Protein AF-A0A3M6T9D5-F1 (afdb_monomer_lite)

Structure (mmCIF, N/CA/C/O backbone):
data_AF-A0A3M6T9D5-F1
#
_entry.id   AF-A0A3M6T9D5-F1
#
loop_
_atom_site.group_PDB
_atom_site.id
_atom_site.type_symbol
_atom_site.label_atom_id
_atom_site.label_alt_id
_atom_site.label_comp_id
_atom_site.label_asym_id
_atom_site.label_entity_id
_atom_site.label_seq_id
_atom_site.pdbx_PDB_ins_code
_atom_site.Cartn_x
_atom_site.Cartn_y
_atom_site.Cartn_z
_atom_site.occupancy
_atom_site.B_iso_or_equiv
_atom_site.auth_seq_id
_atom_site.auth_comp_id
_atom_site.auth_asym_id
_atom_site.auth_atom_id
_atom_site.pdbx_PDB_model_num
ATOM 1 N N . MET A 1 1 ? -17.469 -30.196 12.985 1.00 37.97 1 MET A N 1
ATOM 2 C CA . MET A 1 1 ? -17.045 -30.057 11.573 1.00 37.97 1 MET A CA 1
ATOM 3 C C . MET A 1 1 ? -17.581 -28.725 11.074 1.00 37.97 1 MET A C 1
ATOM 5 O O . MET A 1 1 ? -18.787 -28.565 11.026 1.00 37.97 1 MET A O 1
ATOM 9 N N . VAL A 1 2 ? -16.759 -27.680 11.186 1.00 44.91 2 VAL A N 1
ATOM 10 C CA . VAL A 1 2 ? -16.033 -27.016 10.079 1.00 44.91 2 VAL A CA 1
ATOM 11 C C . VAL A 1 2 ? -16.980 -26.301 9.121 1.00 44.91 2 VAL A C 1
ATOM 13 O O . VAL A 1 2 ? -17.749 -26.942 8.414 1.00 44.91 2 VAL A O 1
ATOM 16 N N . GLY A 1 3 ? -16.841 -24.975 9.064 1.00 38.53 3 GLY A N 1
ATOM 17 C CA . GLY A 1 3 ? -17.357 -24.192 7.952 1.00 38.53 3 GLY A CA 1
ATOM 18 C C . GLY A 1 3 ? -17.765 -22.765 8.290 1.00 38.53 3 GLY A C 1
ATOM 19 O O . GLY A 1 3 ? -18.816 -22.337 7.823 1.00 38.53 3 GLY A O 1
ATOM 20 N N . THR A 1 4 ? -16.975 -21.999 9.051 1.00 42.09 4 THR A N 1
ATOM 21 C CA . THR A 1 4 ? -17.037 -20.538 8.910 1.00 42.09 4 THR A CA 1
ATOM 22 C C . THR A 1 4 ? -16.577 -20.228 7.493 1.00 42.09 4 THR A C 1
ATOM 24 O O . THR A 1 4 ? -15.384 -20.219 7.201 1.00 42.09 4 THR A O 1
ATOM 27 N N . LYS A 1 5 ? -17.539 -20.064 6.578 1.00 49.03 5 LYS A N 1
ATOM 28 C CA . LYS A 1 5 ? -17.306 -19.384 5.308 1.00 49.03 5 LYS A CA 1
ATOM 29 C C . LYS A 1 5 ? -16.898 -17.967 5.683 1.00 49.03 5 LYS A C 1
ATOM 31 O O . LYS A 1 5 ? -17.758 -17.112 5.871 1.00 49.03 5 LYS A O 1
ATOM 36 N N . GLU A 1 6 ? -15.598 -17.758 5.869 1.00 52.47 6 GLU A N 1
ATOM 37 C CA . GLU A 1 6 ? -14.994 -16.437 5.796 1.00 52.47 6 GLU A CA 1
ATOM 38 C C . GLU A 1 6 ? -15.376 -15.909 4.419 1.00 52.47 6 GLU A C 1
ATOM 40 O O . GLU A 1 6 ? -14.823 -16.310 3.393 1.00 52.47 6 GLU A O 1
ATOM 45 N N . GLY A 1 7 ? -16.452 -15.121 4.395 1.00 49.03 7 GLY A N 1
ATOM 46 C CA . GLY A 1 7 ? -16.847 -14.380 3.220 1.00 49.03 7 GLY A CA 1
ATOM 47 C C . GLY A 1 7 ? -15.612 -13.623 2.781 1.00 49.03 7 GLY A C 1
ATOM 48 O O . GLY A 1 7 ? -15.008 -12.908 3.578 1.00 49.03 7 GLY A O 1
ATOM 49 N N . ILE A 1 8 ? -15.191 -13.851 1.542 1.00 52.66 8 ILE A N 1
ATOM 50 C CA . ILE A 1 8 ? -14.169 -13.036 0.903 1.00 52.66 8 ILE A CA 1
ATOM 51 C C . ILE A 1 8 ? -14.692 -11.607 1.034 1.00 52.66 8 ILE A C 1
ATOM 53 O O . ILE A 1 8 ? -15.672 -11.272 0.368 1.00 52.66 8 ILE A O 1
ATOM 57 N N . SER A 1 9 ? -14.124 -10.831 1.971 1.00 59.44 9 SER A N 1
ATOM 58 C CA . SER A 1 9 ? -14.558 -9.453 2.210 1.00 59.44 9 SER A CA 1
ATOM 59 C C . SER A 1 9 ? -14.570 -8.753 0.866 1.00 59.44 9 SER A C 1
ATOM 61 O O . SER A 1 9 ? -13.668 -8.973 0.053 1.00 59.44 9 SER A O 1
ATOM 63 N N . THR A 1 10 ? -15.589 -7.951 0.608 1.00 55.56 10 THR A N 1
ATOM 64 C CA . THR A 1 10 ? -15.756 -7.199 -0.637 1.00 55.56 10 THR A CA 1
ATOM 65 C C . THR A 1 10 ? -14.466 -6.452 -1.011 1.00 55.56 10 THR A C 1
ATOM 67 O O . THR A 1 10 ? -14.104 -6.402 -2.183 1.00 55.56 10 THR A O 1
ATOM 70 N N . ASP A 1 11 ? -13.684 -6.043 -0.008 1.00 58.72 11 ASP A N 1
ATOM 71 C CA . ASP A 1 11 ? -12.348 -5.448 -0.136 1.00 58.72 11 ASP A CA 1
ATOM 72 C C . ASP A 1 11 ? -11.345 -6.375 -0.840 1.00 58.72 11 ASP A C 1
ATOM 74 O O . ASP A 1 11 ? -10.641 -5.965 -1.754 1.00 58.72 11 ASP A O 1
ATOM 78 N N . HIS A 1 12 ? -11.301 -7.664 -0.486 1.00 58.25 12 HIS A N 1
ATOM 79 C CA . HIS A 1 12 ? -10.451 -8.656 -1.154 1.00 58.25 12 HIS A CA 1
ATOM 80 C C . HIS A 1 12 ? -10.815 -8.829 -2.631 1.00 58.25 12 HIS A C 1
ATOM 82 O O . HIS A 1 12 ? -9.925 -9.042 -3.458 1.00 58.25 12 HIS A O 1
ATOM 88 N N . LEU A 1 13 ? -12.103 -8.715 -2.963 1.00 54.94 13 LEU A N 1
ATOM 89 C CA . LEU A 1 13 ? -12.589 -8.765 -4.339 1.00 54.94 13 LEU A CA 1
ATOM 90 C C . LEU A 1 13 ? -12.245 -7.477 -5.105 1.00 54.94 13 LEU A C 1
ATOM 92 O O . LEU A 1 13 ? -11.881 -7.551 -6.276 1.00 54.94 13 LEU A O 1
ATOM 96 N N . GLU A 1 14 ? -12.302 -6.316 -4.456 1.00 56.78 14 GLU A N 1
ATOM 97 C CA . GLU A 1 14 ? -11.964 -5.015 -5.040 1.00 56.78 14 GLU A CA 1
ATOM 98 C C . GLU A 1 14 ? -10.460 -4.881 -5.317 1.00 56.78 14 GLU A C 1
ATOM 100 O O . GLU A 1 14 ? -10.063 -4.505 -6.421 1.00 56.78 14 GLU A O 1
ATOM 105 N N . ILE A 1 15 ? -9.619 -5.343 -4.388 1.00 60.22 15 ILE A N 1
ATOM 106 C CA . ILE A 1 15 ? -8.163 -5.448 -4.565 1.00 60.22 15 ILE A CA 1
ATOM 107 C C . ILE A 1 15 ? -7.836 -6.434 -5.685 1.00 60.22 15 ILE A C 1
ATOM 109 O O . ILE A 1 15 ? -7.044 -6.127 -6.573 1.00 60.22 15 ILE A O 1
ATOM 113 N N . ALA A 1 16 ? -8.470 -7.613 -5.694 1.00 58.31 16 ALA A N 1
ATOM 114 C CA . ALA A 1 16 ? -8.294 -8.579 -6.774 1.00 58.31 16 ALA A CA 1
ATOM 115 C C . ALA A 1 16 ? -8.722 -7.991 -8.129 1.00 58.31 16 ALA A C 1
ATOM 117 O O . ALA A 1 16 ? -8.073 -8.249 -9.139 1.00 58.31 16 ALA A O 1
ATOM 118 N N . ARG A 1 17 ? -9.761 -7.148 -8.163 1.00 57.88 17 ARG A N 1
ATOM 119 C CA . ARG A 1 17 ? -10.255 -6.475 -9.374 1.00 57.88 17 ARG A CA 1
ATOM 120 C C . ARG A 1 17 ? -9.356 -5.321 -9.837 1.00 57.88 17 ARG A C 1
ATOM 122 O O . ARG A 1 17 ? -9.233 -5.119 -11.047 1.00 57.88 17 ARG A O 1
ATOM 129 N N . LEU A 1 18 ? -8.719 -4.592 -8.920 1.00 55.53 18 LEU A N 1
ATOM 130 C CA . LEU A 1 18 ? -7.686 -3.582 -9.203 1.00 55.53 18 LEU A CA 1
ATOM 131 C C . LEU A 1 18 ? -6.394 -4.231 -9.728 1.00 55.53 18 LEU A C 1
ATOM 133 O O . LEU A 1 18 ? -5.818 -3.765 -10.710 1.00 55.53 18 LEU A O 1
ATOM 137 N N . MET A 1 19 ? -5.998 -5.363 -9.143 1.00 59.12 19 MET A N 1
ATOM 138 C CA . MET A 1 19 ? -4.811 -6.135 -9.537 1.00 59.12 19 MET A CA 1
ATOM 139 C C . MET A 1 19 ? -5.029 -6.934 -10.837 1.00 59.12 19 MET A C 1
ATOM 141 O O . MET A 1 19 ? -4.104 -7.118 -11.623 1.00 59.12 19 MET A O 1
ATOM 145 N N . SER A 1 20 ? -6.259 -7.386 -11.115 1.00 55.28 20 SER A N 1
ATOM 146 C CA . SER A 1 20 ? -6.607 -8.143 -12.330 1.00 55.28 20 SER A CA 1
ATOM 147 C C . SER A 1 20 ? -6.647 -7.281 -13.600 1.00 55.28 20 SER A C 1
ATOM 149 O O . SER A 1 20 ? -6.696 -7.830 -14.703 1.00 55.28 20 SER A O 1
ATOM 151 N N . ARG A 1 21 ? -6.614 -5.945 -13.490 1.00 55.47 21 ARG A N 1
ATOM 152 C CA . ARG A 1 21 ? -6.609 -5.017 -14.633 1.00 55.47 21 ARG A CA 1
ATOM 153 C C . ARG A 1 21 ? -5.192 -4.616 -15.054 1.00 55.47 21 ARG A C 1
ATOM 155 O O . ARG A 1 21 ? -4.908 -3.440 -15.167 1.00 55.47 21 ARG A O 1
ATOM 162 N N . LYS A 1 22 ? -4.299 -5.575 -15.333 1.00 52.81 22 LYS A N 1
ATOM 163 C CA . LYS A 1 22 ? -2.952 -5.332 -15.922 1.00 52.81 22 LYS A CA 1
ATOM 164 C C . LYS A 1 22 ? -2.043 -4.322 -15.182 1.00 52.81 22 LYS A C 1
ATOM 166 O O . LYS A 1 22 ? -0.951 -4.040 -15.668 1.00 52.81 22 LYS A O 1
ATOM 171 N N . THR A 1 23 ? -2.443 -3.807 -14.025 1.00 55.34 23 THR A N 1
ATOM 172 C CA . THR A 1 23 ? -1.638 -2.940 -13.170 1.00 55.34 23 THR A CA 1
ATOM 173 C C . THR A 1 23 ? -0.702 -3.827 -12.371 1.00 55.34 23 THR A C 1
ATOM 175 O O . THR A 1 23 ? -1.117 -4.557 -11.472 1.00 55.34 23 THR A O 1
ATOM 178 N N . THR A 1 24 ? 0.575 -3.814 -12.736 1.00 61.44 24 THR A N 1
ATOM 179 C CA . THR A 1 24 ? 1.592 -4.536 -11.973 1.00 61.44 24 THR A CA 1
ATOM 180 C C . THR A 1 24 ? 1.861 -3.712 -10.722 1.00 61.44 24 THR A C 1
ATOM 182 O O . THR A 1 24 ? 2.101 -2.513 -10.845 1.00 61.44 24 THR A O 1
ATOM 185 N N . LEU A 1 25 ? 1.843 -4.312 -9.529 1.00 63.44 25 LEU A N 1
ATOM 186 C CA . LEU A 1 25 ? 2.136 -3.577 -8.290 1.00 63.44 25 LEU A CA 1
ATOM 187 C C . LEU A 1 25 ? 3.474 -2.819 -8.413 1.00 63.44 25 LEU A C 1
ATOM 189 O O . LEU A 1 25 ? 3.558 -1.675 -8.011 1.00 63.44 25 LEU A O 1
ATOM 193 N N . GLY A 1 26 ? 4.473 -3.401 -9.087 1.00 62.19 26 GLY A N 1
ATOM 194 C CA . GLY A 1 26 ? 5.764 -2.755 -9.365 1.00 62.19 26 GLY A CA 1
ATOM 195 C C . GLY A 1 26 ? 5.753 -1.595 -10.378 1.00 62.19 26 GLY A C 1
ATOM 196 O O . GLY A 1 26 ? 6.811 -1.057 -10.673 1.00 62.19 26 GLY A O 1
ATOM 197 N N . THR A 1 27 ? 4.598 -1.229 -10.943 1.00 69.88 27 THR A N 1
ATOM 198 C CA . THR A 1 27 ? 4.429 -0.048 -11.821 1.00 69.88 27 THR A CA 1
ATOM 199 C C . THR A 1 27 ? 3.655 1.086 -11.153 1.00 69.88 27 THR A C 1
ATOM 201 O O . THR A 1 27 ? 3.431 2.120 -11.779 1.00 69.88 27 THR A O 1
ATOM 204 N N . LEU A 1 28 ? 3.219 0.893 -9.906 1.00 73.56 28 LEU A N 1
ATOM 205 C CA . LEU A 1 28 ? 2.523 1.923 -9.148 1.00 73.56 28 LEU A CA 1
ATOM 206 C C . LEU A 1 28 ? 3.509 2.978 -8.640 1.00 73.56 28 LEU A C 1
ATOM 208 O O . LEU A 1 28 ? 4.679 2.693 -8.386 1.00 73.56 28 LEU A O 1
ATOM 212 N N . SER A 1 29 ? 3.020 4.209 -8.493 1.00 83.12 29 SER A N 1
ATOM 213 C CA . SER A 1 29 ? 3.734 5.237 -7.740 1.00 83.12 29 SER A CA 1
ATOM 214 C C . SER A 1 29 ? 3.762 4.884 -6.253 1.00 83.12 29 SER A C 1
ATOM 216 O O . SER A 1 29 ? 2.978 4.056 -5.779 1.00 83.12 29 SER A O 1
ATOM 218 N N . MET A 1 30 ? 4.635 5.557 -5.502 1.00 82.19 30 MET A N 1
ATOM 219 C CA . MET A 1 30 ? 4.676 5.432 -4.045 1.00 82.19 30 MET A CA 1
ATOM 220 C C . MET A 1 30 ? 3.314 5.743 -3.414 1.00 82.19 30 MET A C 1
ATOM 222 O O . MET A 1 30 ? 2.835 4.969 -2.594 1.00 82.19 30 MET A O 1
ATOM 226 N N . ASP A 1 31 ? 2.632 6.787 -3.889 1.00 80.88 31 ASP A N 1
ATOM 227 C CA . ASP A 1 31 ? 1.290 7.145 -3.413 1.00 80.88 31 ASP A CA 1
ATOM 228 C C . ASP A 1 31 ? 0.274 6.020 -3.651 1.00 80.88 31 ASP A C 1
ATOM 230 O O . ASP A 1 31 ? -0.519 5.699 -2.771 1.00 80.88 31 ASP A O 1
ATOM 234 N N . GLY A 1 32 ? 0.338 5.348 -4.807 1.00 82.50 32 GLY A N 1
ATOM 235 C CA . GLY A 1 32 ? -0.522 4.196 -5.090 1.00 82.50 32 GLY A CA 1
ATOM 236 C C . GLY A 1 32 ? -0.213 2.995 -4.192 1.00 82.50 32 GLY A C 1
ATOM 237 O O . GLY A 1 32 ? -1.110 2.235 -3.831 1.00 82.50 32 GLY A O 1
ATOM 238 N N . HIS A 1 33 ? 1.047 2.822 -3.791 1.00 84.25 33 HIS A N 1
ATOM 239 C CA . HIS A 1 33 ? 1.411 1.823 -2.792 1.00 84.25 33 HIS A CA 1
ATOM 240 C C . HIS A 1 33 ? 0.871 2.165 -1.402 1.00 84.25 33 HIS A C 1
ATOM 242 O O . HIS A 1 33 ? 0.366 1.265 -0.733 1.00 84.25 33 HIS A O 1
ATOM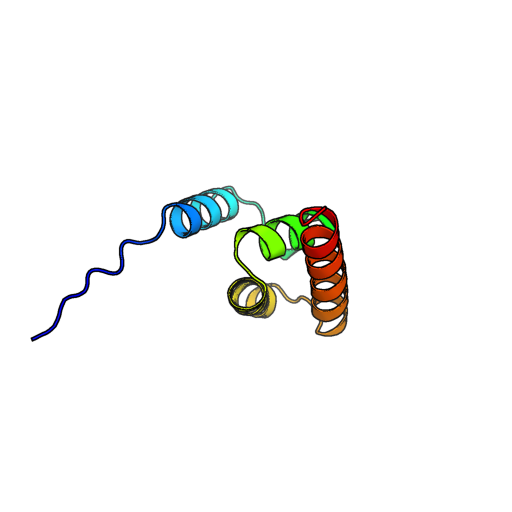 248 N N . VAL A 1 34 ? 0.941 3.434 -0.996 1.00 84.06 34 VAL A N 1
ATOM 249 C CA . VAL A 1 34 ? 0.397 3.937 0.274 1.00 84.06 34 VAL A CA 1
ATOM 250 C C . VAL A 1 34 ? -1.119 3.781 0.319 1.00 84.06 34 VAL A C 1
ATOM 252 O O . VAL A 1 34 ? -1.637 3.218 1.278 1.00 84.06 34 VAL A O 1
ATOM 255 N N . GLU A 1 35 ? -1.831 4.173 -0.737 1.00 83.44 35 GLU A N 1
ATOM 256 C CA . GLU A 1 35 ? -3.291 4.059 -0.812 1.00 83.44 35 GLU A CA 1
ATOM 257 C C . GLU A 1 35 ? -3.749 2.599 -0.720 1.00 83.44 35 GLU A C 1
ATOM 259 O O . GLU A 1 35 ? -4.630 2.264 0.072 1.00 83.44 35 GLU A O 1
ATOM 264 N N . ILE A 1 36 ? -3.101 1.689 -1.457 1.00 83.19 36 ILE A N 1
ATOM 265 C CA . ILE A 1 36 ? -3.397 0.258 -1.333 1.00 83.19 36 ILE A CA 1
ATOM 266 C C . ILE A 1 36 ? -3.064 -0.221 0.080 1.00 83.19 36 ILE A C 1
ATOM 268 O O . ILE A 1 36 ? -3.875 -0.913 0.685 1.00 83.19 36 ILE A O 1
ATOM 272 N N . ALA A 1 37 ? -1.891 0.114 0.617 1.00 85.44 37 ALA A N 1
ATOM 273 C CA . ALA A 1 37 ? -1.477 -0.332 1.943 1.00 85.44 37 ALA A CA 1
ATOM 274 C C . ALA A 1 37 ? -2.437 0.124 3.048 1.00 85.44 37 ALA A C 1
ATOM 276 O O . ALA A 1 37 ? -2.735 -0.667 3.944 1.00 85.44 37 ALA A O 1
ATOM 277 N N . TRP A 1 38 ? -2.959 1.341 2.935 1.00 83.44 38 TRP A N 1
ATOM 278 C CA . TRP A 1 38 ? -3.968 1.902 3.820 1.00 83.44 38 TRP A CA 1
ATOM 279 C C . TRP A 1 38 ? -5.316 1.175 3.685 1.00 83.44 38 TRP A C 1
ATOM 281 O O . TRP A 1 38 ? -5.861 0.701 4.677 1.00 83.44 38 TRP A O 1
ATOM 291 N N . LEU A 1 39 ? -5.804 0.952 2.458 1.00 82.50 39 LEU A N 1
ATOM 292 C CA . LEU A 1 39 ? -7.082 0.266 2.209 1.00 82.50 39 LEU A CA 1
ATOM 293 C C . LEU A 1 39 ? -7.107 -1.190 2.697 1.00 82.50 39 LEU A C 1
ATOM 295 O O . LEU A 1 39 ? -8.140 -1.697 3.132 1.00 82.50 39 LEU A O 1
ATOM 299 N N . ILE A 1 40 ? -5.983 -1.901 2.577 1.00 78.94 40 ILE A N 1
ATOM 300 C CA . ILE A 1 40 ? -5.928 -3.355 2.814 1.00 78.94 40 ILE A CA 1
ATOM 301 C C . ILE A 1 40 ? -5.246 -3.714 4.136 1.00 78.94 40 ILE A C 1
ATOM 303 O O . ILE A 1 40 ? -5.259 -4.881 4.549 1.00 78.94 40 ILE A O 1
ATOM 307 N N . GLY A 1 41 ? -4.626 -2.727 4.774 1.00 85.12 41 GLY A N 1
ATOM 308 C CA . GLY A 1 41 ? -3.758 -2.873 5.928 1.00 85.12 41 GLY A CA 1
ATOM 309 C C . GLY A 1 41 ? -2.349 -3.361 5.574 1.00 85.12 41 GLY A C 1
ATOM 310 O O . GLY A 1 41 ? -2.136 -4.294 4.782 1.00 85.12 41 GLY A O 1
ATOM 311 N N . MET A 1 42 ? -1.364 -2.803 6.282 1.00 86.12 42 MET A N 1
ATOM 312 C CA . MET A 1 42 ? 0.059 -3.137 6.148 1.00 86.12 42 MET A CA 1
ATOM 313 C C . MET A 1 42 ? 0.385 -4.644 6.187 1.00 86.12 42 MET A C 1
ATOM 315 O O . MET A 1 42 ? 1.217 -5.091 5.386 1.00 86.12 42 MET A O 1
ATOM 319 N N . PRO A 1 43 ? -0.254 -5.487 7.030 1.00 85.25 43 PRO A N 1
ATOM 320 C CA . PRO A 1 43 ? 0.030 -6.923 7.041 1.00 85.25 43 PRO A CA 1
ATOM 321 C C . PRO A 1 43 ? -0.314 -7.634 5.725 1.00 85.25 43 PRO A C 1
ATOM 323 O O . PRO A 1 43 ? 0.406 -8.549 5.311 1.00 85.25 43 PRO A O 1
ATOM 326 N N . LYS A 1 44 ? -1.409 -7.241 5.058 1.00 82.38 44 LYS A N 1
ATOM 327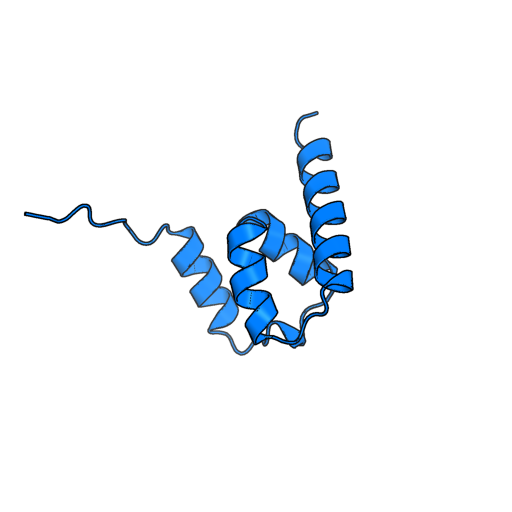 C CA . LYS A 1 44 ? -1.811 -7.822 3.766 1.00 82.38 44 LYS A CA 1
ATOM 328 C C . LYS A 1 44 ? -0.958 -7.247 2.637 1.00 82.38 44 LYS A C 1
ATOM 330 O O . LYS A 1 44 ? -0.511 -8.003 1.774 1.00 82.38 44 LYS A O 1
ATOM 335 N N . PHE A 1 45 ? -0.649 -5.954 2.699 1.00 85.69 45 PHE A N 1
ATOM 336 C CA . PHE A 1 45 ? 0.221 -5.284 1.737 1.00 85.69 45 PHE A CA 1
ATOM 337 C C . PHE A 1 45 ? 1.631 -5.872 1.689 1.00 85.69 45 PHE A C 1
ATOM 339 O O . PHE A 1 45 ? 2.100 -6.225 0.609 1.00 85.69 45 PHE A O 1
ATOM 346 N N . ARG A 1 46 ? 2.276 -6.113 2.839 1.00 84.31 46 ARG A N 1
ATOM 347 C CA . ARG A 1 46 ? 3.613 -6.739 2.889 1.00 84.31 46 ARG A CA 1
ATOM 348 C C . ARG A 1 46 ? 3.668 -8.093 2.173 1.00 84.31 46 ARG A C 1
ATOM 350 O O . ARG A 1 46 ? 4.646 -8.389 1.488 1.00 84.31 46 ARG A O 1
ATOM 357 N N . LYS A 1 47 ? 2.606 -8.903 2.268 1.00 81.62 47 LYS A N 1
ATOM 358 C CA . LYS A 1 47 ? 2.513 -10.199 1.566 1.00 81.62 47 LYS A CA 1
ATOM 359 C C . LYS A 1 47 ? 2.433 -10.041 0.041 1.00 81.62 47 LYS A C 1
ATOM 361 O O . LYS A 1 47 ? 2.947 -10.897 -0.678 1.00 81.62 47 LYS A O 1
ATOM 366 N N . LEU A 1 48 ? 1.803 -8.972 -0.449 1.00 76.44 48 LEU A N 1
ATOM 367 C CA . LEU A 1 48 ? 1.713 -8.649 -1.879 1.00 76.44 48 LEU A CA 1
ATOM 368 C C . LEU A 1 48 ? 3.012 -8.021 -2.403 1.00 76.44 48 LEU A C 1
ATOM 370 O O . LEU A 1 48 ? 3.511 -8.394 -3.467 1.00 76.44 48 LEU A O 1
ATOM 374 N N . ALA A 1 49 ? 3.593 -7.114 -1.626 1.00 79.50 49 ALA A N 1
ATOM 375 C CA . ALA A 1 49 ? 4.825 -6.411 -1.945 1.00 79.50 49 ALA A CA 1
ATOM 376 C C . ALA A 1 49 ? 6.040 -7.347 -2.033 1.00 79.50 49 ALA A C 1
ATOM 378 O O . ALA A 1 49 ? 6.845 -7.213 -2.954 1.00 79.50 49 ALA A O 1
ATOM 379 N N . GLY A 1 50 ? 6.114 -8.366 -1.167 1.00 70.44 50 GLY A N 1
ATOM 380 C CA . GLY A 1 50 ? 7.171 -9.383 -1.217 1.00 70.44 50 GLY A CA 1
ATOM 381 C C . GLY A 1 50 ? 7.205 -10.190 -2.523 1.00 70.44 50 GLY A C 1
ATOM 382 O O . GLY A 1 50 ? 8.242 -10.740 -2.878 1.00 70.44 50 GLY A O 1
ATOM 383 N N . ARG A 1 51 ? 6.097 -10.231 -3.278 1.00 70.38 51 ARG A N 1
ATOM 384 C CA . ARG A 1 51 ? 6.038 -10.844 -4.619 1.00 70.38 51 ARG A CA 1
ATOM 385 C C . ARG A 1 51 ? 6.343 -9.862 -5.754 1.00 70.38 51 ARG A C 1
ATOM 387 O O . ARG A 1 51 ? 6.474 -10.291 -6.894 1.00 70.38 51 ARG A O 1
ATOM 394 N N . SER A 1 52 ? 6.432 -8.571 -5.445 1.00 66.94 52 SER A N 1
ATOM 395 C CA . SER A 1 52 ? 6.513 -7.474 -6.418 1.00 66.94 52 SER A CA 1
ATOM 396 C C . SER A 1 52 ? 7.888 -6.799 -6.464 1.00 66.94 52 SER A C 1
ATOM 398 O O . SER A 1 52 ? 8.091 -5.913 -7.285 1.00 66.94 52 SER A O 1
ATOM 400 N N . GLY A 1 53 ? 8.831 -7.225 -5.615 1.00 72.56 53 GLY A N 1
ATOM 401 C CA . GLY A 1 53 ? 10.218 -6.744 -5.624 1.00 72.56 53 GLY A CA 1
ATOM 402 C C . GLY A 1 53 ? 10.470 -5.449 -4.846 1.00 72.56 53 GLY A C 1
ATOM 403 O O . GLY A 1 53 ? 11.552 -4.886 -4.969 1.00 72.56 53 GLY A O 1
ATOM 404 N N . LEU A 1 54 ? 9.506 -4.987 -4.043 1.00 80.50 54 LEU A N 1
ATOM 405 C CA . LEU A 1 54 ? 9.685 -3.832 -3.156 1.00 80.50 54 LEU A CA 1
ATOM 406 C C . LEU A 1 54 ? 10.735 -4.129 -2.080 1.00 80.50 54 LEU A C 1
ATOM 408 O O . LEU A 1 54 ? 10.741 -5.217 -1.495 1.00 80.50 54 LEU A O 1
ATOM 412 N N . SER A 1 55 ? 11.607 -3.158 -1.803 1.00 86.00 55 SER A N 1
ATOM 413 C CA . SER A 1 55 ? 12.613 -3.307 -0.757 1.00 86.00 55 SER A CA 1
ATOM 414 C C . SER A 1 55 ? 12.001 -3.114 0.631 1.00 86.00 55 SER A C 1
ATOM 416 O O . SER A 1 55 ? 10.962 -2.474 0.796 1.00 86.00 55 SER A O 1
ATOM 418 N N . ASN A 1 56 ? 12.679 -3.616 1.667 1.00 86.25 56 ASN A N 1
ATOM 419 C CA . ASN A 1 56 ? 12.259 -3.367 3.050 1.00 86.25 56 ASN A CA 1
ATOM 420 C C . ASN A 1 56 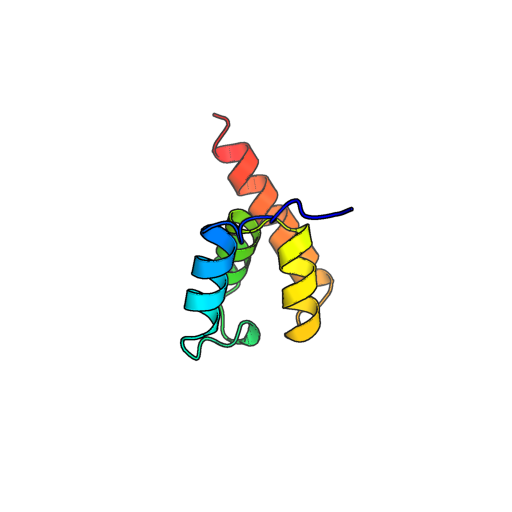? 12.223 -1.867 3.386 1.00 86.25 56 ASN A C 1
ATOM 422 O O . ASN A 1 56 ? 11.375 -1.450 4.162 1.00 86.25 56 ASN A O 1
ATOM 426 N N . LYS A 1 57 ? 13.094 -1.055 2.769 1.00 87.94 57 LYS A N 1
ATOM 427 C CA . LYS A 1 57 ? 13.083 0.401 2.962 1.00 87.94 57 LYS A CA 1
ATOM 428 C C . LYS A 1 57 ? 11.820 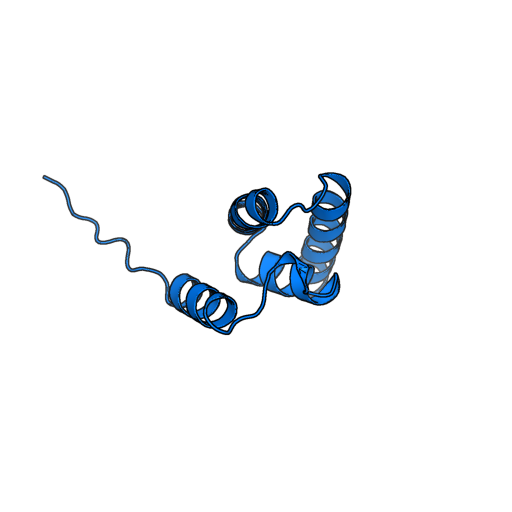1.035 2.389 1.00 87.94 57 LYS A C 1
ATOM 430 O O . LYS A 1 57 ? 11.219 1.869 3.053 1.00 87.94 57 LYS A O 1
ATOM 435 N N . ASP A 1 58 ? 11.398 0.604 1.202 1.00 87.44 58 ASP A N 1
ATOM 436 C CA . ASP A 1 58 ? 10.165 1.106 0.586 1.00 87.44 58 ASP A CA 1
ATOM 437 C C . ASP A 1 58 ? 8.951 0.733 1.442 1.00 87.44 58 ASP A C 1
ATOM 439 O O . ASP A 1 58 ? 8.077 1.559 1.681 1.00 87.44 58 ASP A O 1
ATOM 443 N N . LEU A 1 59 ? 8.933 -0.495 1.975 1.00 87.25 59 LEU A N 1
ATOM 444 C CA . LEU A 1 59 ? 7.892 -0.963 2.892 1.00 87.25 59 LEU A CA 1
ATOM 445 C C . LEU A 1 59 ? 7.817 -0.154 4.188 1.00 87.25 59 LEU A C 1
ATOM 447 O O . LEU A 1 59 ? 6.716 0.053 4.694 1.00 87.25 59 LEU A O 1
ATOM 451 N N . ASP A 1 60 ? 8.958 0.260 4.734 1.00 90.19 60 ASP A N 1
ATOM 452 C CA . ASP A 1 60 ? 9.006 1.076 5.946 1.00 90.19 60 ASP A CA 1
ATOM 453 C C . ASP A 1 60 ? 8.548 2.514 5.666 1.00 90.19 60 ASP A C 1
ATOM 455 O O . ASP A 1 60 ? 7.781 3.061 6.452 1.00 90.19 60 ASP A O 1
ATOM 459 N N . CYS A 1 61 ? 8.923 3.100 4.522 1.00 89.69 61 CYS A N 1
ATOM 460 C CA . CYS A 1 61 ? 8.396 4.401 4.091 1.00 89.69 61 CYS A CA 1
ATOM 461 C C . CYS A 1 61 ? 6.872 4.367 3.925 1.00 89.69 61 CYS A C 1
ATOM 463 O O . CYS A 1 61 ? 6.177 5.193 4.507 1.00 89.69 61 CYS 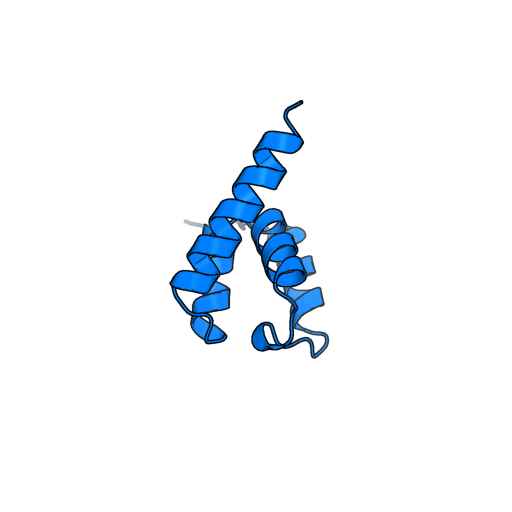A O 1
ATOM 465 N N . ILE A 1 62 ? 6.350 3.355 3.225 1.00 89.00 62 ILE A N 1
ATOM 466 C CA . ILE A 1 62 ? 4.905 3.171 3.044 1.00 89.00 62 ILE A CA 1
ATOM 467 C C . ILE A 1 62 ? 4.200 3.014 4.399 1.00 89.00 62 ILE A C 1
ATOM 469 O O . ILE A 1 62 ? 3.127 3.570 4.595 1.00 89.00 62 ILE A O 1
ATOM 473 N N . ALA A 1 63 ? 4.801 2.294 5.353 1.00 90.81 63 ALA A N 1
ATOM 474 C CA . ALA A 1 63 ? 4.237 2.146 6.694 1.00 90.81 63 ALA A CA 1
ATOM 475 C C . ALA A 1 63 ? 4.095 3.492 7.421 1.00 90.81 63 ALA A C 1
ATOM 477 O O . ALA A 1 63 ? 3.066 3.741 8.046 1.00 90.81 63 ALA A O 1
ATOM 478 N N . CYS A 1 64 ? 5.119 4.345 7.336 1.00 90.44 64 CYS A N 1
ATOM 479 C CA . CYS A 1 64 ? 5.107 5.676 7.939 1.00 90.44 64 CYS A CA 1
ATOM 480 C C . CYS A 1 64 ? 4.031 6.572 7.317 1.00 90.44 64 CYS A C 1
ATOM 482 O O . CYS A 1 64 ? 3.308 7.245 8.047 1.00 90.44 64 CYS A O 1
ATOM 484 N N . ASP A 1 65 ? 3.901 6.551 5.990 1.00 88.94 65 ASP A N 1
ATOM 485 C CA . ASP A 1 65 ? 2.918 7.372 5.278 1.00 88.94 65 ASP A CA 1
ATOM 486 C C . ASP A 1 65 ? 1.480 6.909 5.560 1.00 88.94 65 ASP A C 1
ATOM 488 O O . ASP A 1 65 ? 0.591 7.733 5.768 1.00 88.94 65 ASP A O 1
ATOM 492 N N . VAL A 1 66 ? 1.251 5.593 5.653 1.00 88.06 66 VAL A N 1
ATOM 493 C CA . VAL A 1 66 ? -0.042 5.029 6.076 1.00 88.06 66 VAL A CA 1
ATOM 494 C C . VAL A 1 66 ? -0.390 5.471 7.498 1.00 88.06 66 VAL A C 1
ATOM 496 O O . VAL A 1 66 ? -1.498 5.951 7.721 1.00 88.06 66 VAL A O 1
ATOM 499 N N . GLN A 1 67 ? 0.553 5.373 8.442 1.00 89.06 67 GLN A N 1
ATOM 500 C CA . GLN A 1 67 ? 0.330 5.812 9.824 1.00 89.06 67 GLN A CA 1
ATOM 501 C C . GLN A 1 67 ? -0.009 7.307 9.889 1.00 89.06 67 GLN A C 1
ATOM 503 O O . GLN A 1 67 ? -0.909 7.709 10.617 1.00 89.06 67 GLN A O 1
ATOM 508 N N . PHE A 1 68 ? 0.675 8.132 9.093 1.00 86.94 68 PHE A N 1
ATOM 509 C CA . PHE A 1 68 ? 0.394 9.563 9.017 1.00 86.94 68 PHE A CA 1
ATOM 510 C C . PHE A 1 68 ? -1.023 9.860 8.501 1.00 86.94 68 PHE A C 1
ATOM 512 O O . PHE A 1 68 ? -1.680 10.778 9.000 1.00 86.94 68 PHE A O 1
ATOM 519 N N . LEU A 1 69 ? -1.504 9.097 7.513 1.00 83.19 69 LEU A N 1
ATOM 520 C CA . LEU A 1 69 ? -2.870 9.221 6.999 1.00 83.19 69 LEU A CA 1
ATOM 521 C C . LEU A 1 69 ? -3.911 8.816 8.046 1.00 83.19 69 LEU A C 1
ATOM 523 O O . LEU A 1 69 ? -4.890 9.537 8.228 1.00 83.19 69 LEU A O 1
ATOM 527 N N . GLU A 1 70 ? -3.681 7.710 8.754 1.00 83.38 70 GLU A N 1
ATOM 528 C CA . GLU A 1 70 ? -4.549 7.245 9.843 1.00 83.38 70 GLU A CA 1
ATOM 529 C C . GLU A 1 70 ? -4.637 8.297 10.964 1.00 83.38 70 GLU A C 1
ATOM 531 O O . GLU A 1 70 ? -5.730 8.762 11.287 1.00 83.38 70 GLU A O 1
ATOM 536 N N . ASP A 1 71 ? -3.492 8.796 11.443 1.00 83.62 71 ASP A N 1
ATOM 537 C CA . ASP A 1 71 ? -3.408 9.825 12.492 1.00 8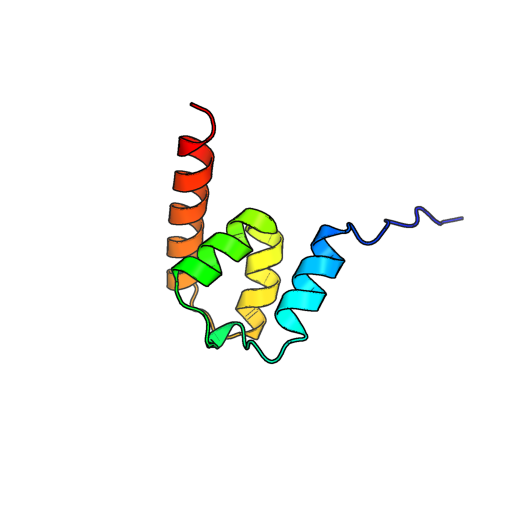3.62 71 ASP A CA 1
ATOM 538 C C . ASP A 1 71 ? -4.060 11.165 12.088 1.00 83.62 71 ASP A C 1
ATOM 540 O O . ASP A 1 71 ? -4.444 11.975 12.941 1.00 83.62 71 ASP A O 1
ATOM 544 N N . SER A 1 72 ? -4.148 11.438 10.783 1.00 77.44 72 SER A N 1
ATOM 545 C CA . SER A 1 72 ? -4.759 12.655 10.237 1.00 77.44 72 SER A CA 1
ATOM 546 C C . SER A 1 72 ? -6.279 12.553 10.088 1.00 77.44 72 SER A C 1
ATOM 548 O O . SER A 1 72 ? -6.935 13.589 9.999 1.00 77.44 72 SER A O 1
ATOM 550 N N . MET A 1 73 ? -6.840 11.341 10.056 1.00 69.44 73 MET A N 1
ATOM 551 C CA . MET A 1 73 ? -8.281 11.105 9.911 1.00 69.44 73 MET A CA 1
ATOM 552 C C . MET A 1 73 ? -9.022 10.953 11.243 1.00 69.44 73 MET A C 1
ATOM 554 O O . MET A 1 73 ? -10.235 11.143 11.278 1.00 69.44 73 MET A O 1
ATOM 558 N N . ASP A 1 74 ? -8.307 10.681 12.336 1.00 58.62 74 ASP A N 1
ATOM 559 C CA . ASP A 1 74 ? -8.843 10.648 13.707 1.00 58.62 74 ASP A CA 1
ATOM 560 C C . ASP A 1 74 ? -9.012 12.054 14.347 1.00 58.62 74 ASP A C 1
ATOM 562 O O . ASP A 1 74 ? -9.151 12.178 15.569 1.00 58.62 74 ASP A O 1
ATOM 566 N N . LYS A 1 75 ? -9.000 13.131 13.545 1.00 50.38 75 LYS A N 1
ATOM 567 C CA . LYS A 1 75 ? -9.141 14.534 13.986 1.00 50.38 75 LYS A CA 1
ATOM 568 C C . LYS A 1 75 ? -10.354 15.248 13.405 1.00 50.38 75 LYS A C 1
ATOM 570 O O . LYS A 1 75 ? -10.675 15.028 12.219 1.00 50.38 75 LYS A O 1
#

Radius of gyration: 13.99 Å; chains: 1; bounding box: 30×45×30 Å

Foldseek 3Di:
DDDPPPPCPVLNVVVVVVCVPPDQPLNDDLVVLLVNCLSPPLVVSVVSVVVRPDDPVSSVVSVVSSVVVVVVVVD

Secondary structure (DSSP, 8-state):
---------HHHHHHHHHHTTT--GGGS-HHHHHHHHHHH-HHHHHHHHTTTT--HHHHHHHHHHHHHHHHHH--

Sequence (75 aa):
MVGTKEGISTDHLEIARLMSRKTTLGTLSMDGHVEIAWLIGMPKFRKLAGRSGLSNKDLDCIACDVQFLEDSMDK

Organism: Pocillopora damicornis (NCBI:txid46731)

pLDDT: mean 71.95, std 15.09, range [37.97, 90.81]